Protein AF-A0A4R1IAF5-F1 (afdb_monomer_lite)

pLDDT: mean 90.82, std 8.0, range [56.94, 97.94]

Sequence (100 aa):
MVAVEFVRRHMQGSVPLARVFWWDMLLVGTLINLVAGGAALAAHVAGAPFWLAALIFLLPLPLNLLLILSVWRSTGKEAGGWSALARAASLVWLALMFVV

Structure (mmCIF, N/CA/C/O backbone):
data_AF-A0A4R1IAF5-F1
#
_entry.id   AF-A0A4R1IAF5-F1
#
loop_
_atom_site.group_PDB
_atom_site.id
_atom_site.type_symbol
_atom_site.label_atom_id
_atom_site.label_alt_id
_atom_site.label_comp_id
_atom_site.label_asym_id
_atom_site.label_entity_id
_atom_site.label_seq_id
_atom_site.pdbx_PDB_ins_code
_atom_site.Cartn_x
_atom_site.Cartn_y
_atom_site.Cartn_z
_atom_site.occupancy
_atom_site.B_iso_or_equiv
_atom_site.auth_seq_id
_atom_site.auth_comp_id
_atom_site.auth_asym_id
_atom_site.auth_atom_id
_atom_site.pdbx_PDB_model_num
ATOM 1 N N . MET A 1 1 ? -11.472 -19.231 -4.970 1.00 56.94 1 MET A N 1
ATOM 2 C CA . MET A 1 1 ? -12.318 -19.107 -3.757 1.00 56.94 1 MET A CA 1
ATOM 3 C C . MET A 1 1 ? -11.666 -18.281 -2.643 1.00 56.94 1 MET A C 1
ATOM 5 O O . MET A 1 1 ? -12.358 -17.448 -2.081 1.00 56.94 1 MET A O 1
ATOM 9 N N . VAL A 1 2 ? -10.357 -18.413 -2.373 1.00 68.19 2 VAL A N 1
ATOM 10 C CA . VAL A 1 2 ? -9.667 -17.675 -1.285 1.00 68.19 2 VAL A CA 1
ATOM 11 C C . VAL A 1 2 ? -9.684 -16.144 -1.456 1.00 68.19 2 VAL A C 1
ATOM 13 O O . VAL A 1 2 ? -10.000 -15.435 -0.509 1.00 68.19 2 VAL A O 1
ATOM 16 N N . ALA A 1 3 ? -9.422 -15.623 -2.662 1.00 71.06 3 ALA A N 1
ATOM 17 C CA . ALA A 1 3 ? -9.376 -14.173 -2.904 1.00 71.06 3 ALA A CA 1
ATOM 18 C C . ALA A 1 3 ? -10.739 -13.480 -2.712 1.00 71.06 3 ALA A C 1
ATOM 20 O O . ALA A 1 3 ? -10.824 -12.432 -2.082 1.00 71.06 3 ALA A O 1
ATOM 21 N N . VAL A 1 4 ? -11.824 -14.088 -3.201 1.00 76.50 4 VAL A N 1
ATOM 22 C CA . VAL A 1 4 ? -13.185 -13.542 -3.050 1.00 76.50 4 VAL A CA 1
ATOM 23 C C . VAL A 1 4 ? -13.601 -13.510 -1.579 1.00 76.50 4 VAL A C 1
ATOM 25 O O . VAL A 1 4 ? -14.204 -12.538 -1.132 1.00 76.50 4 VAL A O 1
ATOM 28 N N . GLU A 1 5 ? -13.246 -14.543 -0.813 1.00 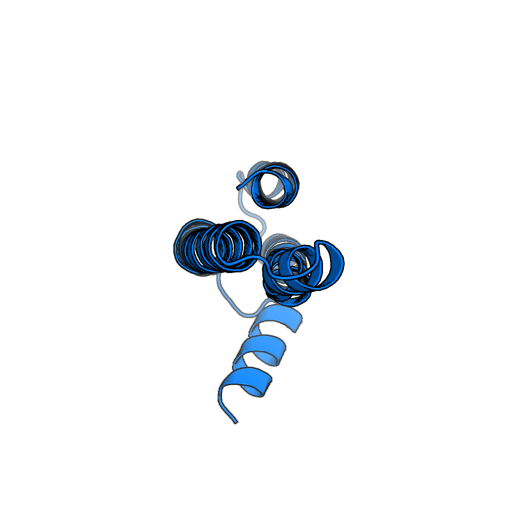77.25 5 GLU A N 1
ATOM 29 C CA . GLU A 1 5 ? -13.515 -14.599 0.624 1.00 77.25 5 GLU A CA 1
ATOM 30 C C . GLU A 1 5 ? -12.683 -13.568 1.402 1.00 77.25 5 GLU A C 1
ATOM 32 O O . GLU A 1 5 ? -13.201 -12.902 2.299 1.00 77.25 5 GLU A O 1
ATOM 37 N N . PHE A 1 6 ? -11.421 -13.364 1.015 1.00 80.19 6 PHE A N 1
ATOM 38 C CA . PHE A 1 6 ? -10.574 -12.308 1.571 1.00 80.19 6 PHE A CA 1
ATOM 39 C C . PHE A 1 6 ? -11.190 -10.919 1.356 1.00 80.19 6 PHE A C 1
ATOM 41 O O . PHE A 1 6 ? -11.362 -10.172 2.325 1.00 80.19 6 PHE A O 1
ATOM 48 N N . VAL A 1 7 ? -11.591 -10.605 0.116 1.00 81.81 7 VAL A N 1
ATOM 49 C CA . VAL A 1 7 ? -12.2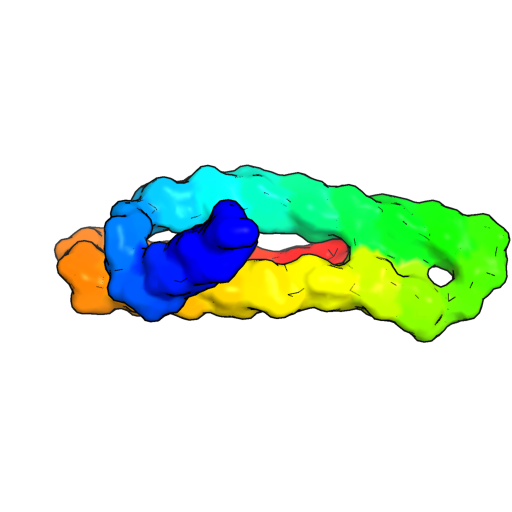59 -9.339 -0.230 1.00 81.81 7 VAL A CA 1
ATOM 50 C C . VAL A 1 7 ? -13.556 -9.191 0.557 1.00 81.81 7 VAL A C 1
ATOM 52 O O . VAL A 1 7 ? -13.797 -8.135 1.133 1.00 81.81 7 VAL A O 1
ATOM 55 N N . ARG A 1 8 ? -14.378 -10.245 0.634 1.00 84.00 8 ARG A N 1
ATOM 56 C CA . ARG A 1 8 ? -15.654 -10.229 1.361 1.00 84.00 8 ARG A CA 1
ATOM 57 C C . ARG A 1 8 ? -15.460 -9.892 2.840 1.00 84.00 8 ARG A C 1
ATOM 59 O O . ARG A 1 8 ? -16.139 -8.995 3.334 1.00 84.00 8 ARG A O 1
ATOM 66 N N . ARG A 1 9 ? -14.527 -10.554 3.531 1.00 79.94 9 ARG A N 1
ATOM 67 C CA . ARG A 1 9 ? -14.248 -10.313 4.962 1.00 79.94 9 ARG A CA 1
ATOM 68 C C . ARG A 1 9 ? -13.765 -8.888 5.231 1.00 79.94 9 ARG A C 1
ATOM 70 O O . ARG A 1 9 ? -14.258 -8.233 6.149 1.00 79.94 9 ARG A O 1
ATOM 77 N N . HIS A 1 10 ? -12.858 -8.386 4.395 1.00 84.56 10 HIS A N 1
ATOM 78 C CA . HIS A 1 10 ? -12.350 -7.013 4.484 1.00 84.56 10 HIS A CA 1
ATOM 79 C C . HIS A 1 10 ? -13.449 -5.986 4.183 1.00 84.56 10 HIS A C 1
ATOM 81 O O . HIS A 1 10 ? -13.647 -5.020 4.918 1.00 84.56 10 HIS A O 1
ATOM 87 N N . MET A 1 11 ? -14.260 -6.241 3.155 1.00 81.81 11 MET A N 1
ATOM 88 C CA . MET A 1 11 ? -15.398 -5.394 2.805 1.00 81.81 11 MET A CA 1
ATOM 89 C C . MET A 1 11 ? -16.477 -5.382 3.891 1.00 81.81 11 MET A C 1
ATOM 91 O O . MET A 1 11 ? -17.130 -4.359 4.071 1.00 81.81 11 MET A O 1
ATOM 95 N N . GLN A 1 12 ? -16.660 -6.470 4.635 1.00 84.75 12 GLN A N 1
ATOM 96 C CA . GLN A 1 12 ? -17.604 -6.532 5.750 1.00 84.75 12 GLN A CA 1
ATOM 97 C C . GLN A 1 12 ? -17.053 -5.902 7.036 1.00 84.75 12 GLN A C 1
ATOM 99 O O . GLN A 1 12 ? -17.823 -5.727 7.980 1.00 84.75 12 GLN A O 1
ATOM 104 N N . GLY A 1 13 ? -15.761 -5.559 7.111 1.00 80.81 13 GLY A N 1
ATOM 105 C CA . GLY A 1 13 ? -15.126 -5.077 8.343 1.00 80.81 13 GLY A CA 1
ATOM 106 C C . GLY A 1 13 ? -15.182 -6.107 9.476 1.00 80.81 13 GLY A C 1
ATOM 107 O O . GLY A 1 13 ? -15.292 -5.734 10.637 1.00 80.81 13 GLY A O 1
ATOM 108 N N . SER A 1 14 ? -15.212 -7.403 9.149 1.00 83.62 14 SER A N 1
ATOM 109 C CA . SER A 1 14 ? -15.271 -8.493 10.136 1.00 83.62 14 SER A CA 1
ATOM 110 C C . SER A 1 14 ? -13.891 -8.878 10.679 1.00 83.62 14 SER A C 1
ATOM 112 O O . SER A 1 14 ? -13.779 -9.808 11.474 1.00 83.62 14 SER A O 1
ATOM 114 N N . VAL A 1 15 ? -12.833 -8.226 10.196 1.00 85.81 15 VAL A N 1
ATOM 115 C CA . VAL A 1 15 ? -11.449 -8.472 10.602 1.00 85.81 15 VAL A CA 1
ATOM 116 C C . VAL A 1 15 ? -11.063 -7.438 11.670 1.00 85.81 15 VAL A C 1
ATOM 118 O O . VAL A 1 15 ? -11.301 -6.247 11.442 1.00 85.81 15 VAL A O 1
ATOM 121 N N . PRO A 1 16 ? -10.465 -7.857 12.805 1.00 89.81 16 PRO A N 1
ATOM 122 C CA . PRO A 1 16 ? -10.066 -6.941 13.871 1.00 89.81 16 PRO A CA 1
ATOM 123 C C . PRO A 1 16 ? -9.152 -5.831 13.364 1.00 89.81 16 PRO A C 1
ATOM 125 O O . PRO A 1 16 ? -8.244 -6.095 12.565 1.00 89.81 16 PRO A O 1
ATOM 128 N N . LEU A 1 17 ? -9.345 -4.608 13.861 1.00 89.56 17 LEU A N 1
ATOM 129 C CA . LEU A 1 17 ? -8.622 -3.432 13.375 1.00 89.56 17 LEU A CA 1
ATOM 130 C C . LEU A 1 17 ? -7.099 -3.616 13.449 1.00 89.56 17 LEU A C 1
ATOM 132 O O . LEU A 1 17 ? -6.391 -3.321 12.489 1.00 89.56 17 LEU A O 1
ATOM 136 N N . ALA A 1 18 ? -6.603 -4.152 14.567 1.00 90.19 18 ALA A N 1
ATOM 137 C CA . ALA A 1 18 ? -5.177 -4.403 14.763 1.00 90.19 18 ALA A CA 1
ATOM 138 C C . ALA A 1 18 ? -4.607 -5.367 13.712 1.00 90.19 18 ALA A C 1
ATOM 140 O O . ALA A 1 18 ? -3.505 -5.154 13.215 1.00 90.19 18 ALA A O 1
ATOM 141 N N . ARG A 1 19 ? -5.363 -6.402 13.334 1.00 91.75 19 ARG A N 1
ATOM 142 C CA . ARG A 1 19 ? -4.916 -7.382 12.341 1.00 91.75 19 ARG A CA 1
ATOM 143 C C . ARG A 1 19 ? -4.847 -6.768 10.946 1.00 91.75 19 ARG A C 1
ATOM 145 O O . ARG A 1 19 ? -3.811 -6.891 10.302 1.00 91.75 19 ARG A O 1
ATOM 152 N N . VAL A 1 20 ? -5.907 -6.074 10.523 1.00 92.38 20 VAL A N 1
ATOM 153 C CA . VAL A 1 20 ? -5.936 -5.415 9.206 1.00 92.38 20 VAL A CA 1
ATOM 154 C C . VAL A 1 20 ? -4.810 -4.392 9.104 1.00 92.38 20 VAL A C 1
ATOM 156 O O . VAL A 1 20 ? -4.083 -4.367 8.119 1.00 92.38 20 VAL A O 1
ATOM 159 N N . PHE A 1 21 ? -4.648 -3.557 10.131 1.00 93.62 21 PHE A N 1
ATOM 160 C CA . PHE A 1 21 ? -3.678 -2.470 10.106 1.00 93.62 21 PHE A CA 1
ATOM 161 C C . PHE A 1 21 ? -2.229 -2.978 10.133 1.00 93.62 21 PHE A C 1
ATOM 163 O O . PHE A 1 21 ? -1.431 -2.613 9.275 1.00 93.62 21 PHE A O 1
ATOM 170 N N . TRP A 1 22 ? -1.871 -3.841 11.087 1.00 94.06 22 TRP A N 1
ATOM 171 C CA . TRP A 1 22 ? -0.478 -4.268 11.244 1.00 94.06 22 TRP A CA 1
ATOM 172 C C . TRP A 1 22 ? -0.068 -5.339 10.239 1.00 94.06 22 TRP A C 1
ATOM 174 O O . TRP A 1 22 ? 1.004 -5.248 9.643 1.00 94.06 22 TRP A O 1
ATOM 184 N N . TRP A 1 23 ? -0.904 -6.360 10.058 1.00 93.50 23 TRP A N 1
ATOM 185 C CA . TRP A 1 23 ? -0.537 -7.517 9.252 1.00 93.50 23 TRP A CA 1
ATOM 186 C C . TRP A 1 23 ? -0.882 -7.306 7.783 1.00 93.50 23 TRP A C 1
ATOM 188 O O . TRP A 1 23 ? 0.006 -7.311 6.933 1.00 93.50 23 TRP A O 1
ATOM 198 N N . ASP A 1 24 ? -2.162 -7.093 7.479 1.00 92.62 24 ASP A N 1
ATOM 199 C CA . ASP A 1 24 ? -2.616 -7.065 6.087 1.00 92.62 24 ASP A CA 1
ATOM 200 C C . ASP A 1 24 ? -2.126 -5.798 5.366 1.00 92.62 24 ASP A C 1
ATOM 202 O O . ASP A 1 24 ? -1.717 -5.848 4.207 1.00 92.62 24 ASP A O 1
ATOM 206 N N . MET A 1 25 ? -2.106 -4.666 6.070 1.00 94.12 25 MET A N 1
ATOM 207 C CA . MET A 1 25 ? -1.749 -3.373 5.507 1.00 94.12 25 MET A CA 1
ATOM 208 C C . MET A 1 25 ? -0.257 -3.047 5.618 1.00 94.12 25 MET A C 1
ATOM 210 O O . MET A 1 25 ? 0.416 -2.949 4.591 1.00 94.12 25 MET A O 1
ATOM 214 N N . LEU A 1 26 ? 0.284 -2.899 6.831 1.00 95.06 26 LEU A N 1
ATOM 215 C CA . LEU A 1 26 ? 1.675 -2.464 6.996 1.00 95.06 26 LEU A CA 1
ATOM 216 C C . LEU A 1 26 ? 2.702 -3.519 6.581 1.00 95.06 26 LEU A C 1
ATOM 218 O O . LEU A 1 26 ? 3.724 -3.149 6.010 1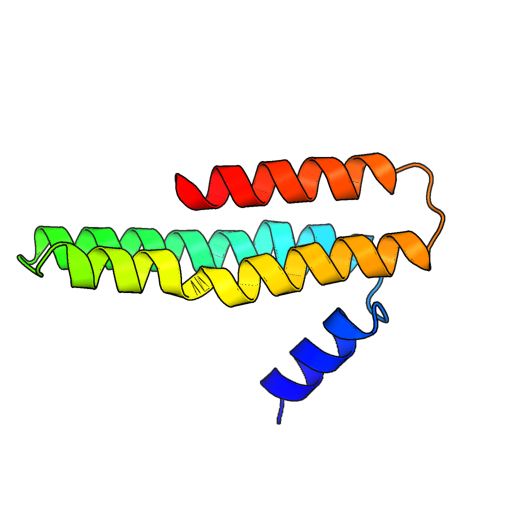.00 95.06 26 LEU A O 1
ATOM 222 N N . LEU A 1 27 ? 2.460 -4.805 6.839 1.00 96.00 27 LEU A N 1
ATOM 223 C CA . LEU A 1 27 ? 3.407 -5.855 6.464 1.00 96.00 27 LEU A CA 1
ATOM 224 C C . LEU A 1 27 ? 3.153 -6.374 5.044 1.00 96.00 27 LEU A C 1
ATOM 226 O O . LEU A 1 27 ? 3.997 -6.209 4.163 1.00 96.00 27 LEU A O 1
ATOM 230 N N . VAL A 1 28 ? 1.994 -6.998 4.815 1.00 94.50 28 VAL A N 1
ATOM 231 C CA . VAL A 1 28 ? 1.689 -7.672 3.543 1.00 94.50 28 VAL A CA 1
ATOM 232 C C . VAL A 1 28 ? 1.538 -6.659 2.409 1.00 94.50 28 VAL A C 1
ATOM 234 O O . VAL A 1 28 ? 2.160 -6.829 1.361 1.00 94.50 28 VAL A O 1
ATOM 237 N N . GLY A 1 29 ? 0.774 -5.585 2.623 1.00 94.12 29 GLY A N 1
ATOM 238 C CA . GLY A 1 29 ? 0.612 -4.518 1.638 1.00 94.12 29 GLY A CA 1
ATOM 239 C C . GLY A 1 29 ? 1.950 -3.899 1.232 1.00 94.12 29 GLY A C 1
ATOM 240 O O . GLY A 1 29 ? 2.245 -3.808 0.043 1.00 94.12 29 GLY A O 1
ATOM 241 N N . THR A 1 30 ? 2.801 -3.533 2.193 1.00 95.88 30 THR A N 1
ATOM 242 C CA . THR A 1 30 ? 4.116 -2.941 1.889 1.00 95.88 30 THR A CA 1
ATOM 243 C C . THR A 1 30 ? 5.019 -3.912 1.131 1.00 95.88 30 THR A C 1
ATOM 245 O O . THR A 1 30 ? 5.651 -3.510 0.159 1.00 95.88 30 THR A O 1
ATOM 248 N N . LEU A 1 31 ? 5.050 -5.195 1.510 1.00 97.00 31 LEU A N 1
ATOM 249 C CA . LEU A 1 31 ? 5.840 -6.200 0.793 1.00 97.00 31 LEU A CA 1
ATOM 250 C C . LEU A 1 31 ? 5.389 -6.338 -0.668 1.00 97.00 31 LEU A C 1
ATOM 252 O O . LEU A 1 31 ? 6.224 -6.431 -1.564 1.00 97.00 31 LEU A O 1
ATOM 256 N N . ILE A 1 32 ? 4.078 -6.310 -0.918 1.00 96.25 32 ILE A N 1
ATOM 257 C CA . ILE A 1 32 ? 3.525 -6.370 -2.276 1.00 96.25 32 ILE A CA 1
ATOM 258 C C . ILE A 1 32 ? 3.901 -5.119 -3.079 1.00 96.25 32 ILE A C 1
ATOM 260 O O . ILE A 1 32 ? 4.312 -5.258 -4.230 1.00 96.25 32 ILE A O 1
ATOM 264 N N . ASN A 1 33 ? 3.803 -3.922 -2.490 1.00 96.44 33 ASN A N 1
ATOM 265 C CA . ASN A 1 33 ? 4.208 -2.683 -3.165 1.00 96.44 33 ASN A CA 1
ATOM 266 C C . ASN A 1 33 ? 5.715 -2.685 -3.470 1.00 96.44 33 ASN A C 1
ATOM 268 O O . ASN A 1 33 ? 6.086 -2.404 -4.600 1.00 96.44 33 ASN A O 1
ATOM 272 N N . LEU A 1 34 ? 6.572 -3.130 -2.543 1.00 97.50 34 LEU A N 1
ATOM 273 C CA . LEU A 1 34 ? 8.017 -3.265 -2.785 1.00 97.50 34 LEU A CA 1
ATOM 274 C C . LEU A 1 34 ? 8.337 -4.224 -3.939 1.00 97.50 34 LEU A C 1
ATOM 276 O O . LEU A 1 34 ? 9.187 -3.929 -4.778 1.00 97.50 34 LEU A O 1
ATOM 280 N N . VAL A 1 35 ? 7.657 -5.372 -4.000 1.00 97.94 35 VAL A N 1
ATOM 281 C CA . VAL A 1 35 ? 7.832 -6.329 -5.102 1.00 97.94 35 VAL A CA 1
ATOM 282 C C . VAL A 1 35 ? 7.365 -5.720 -6.425 1.00 97.94 35 VAL A C 1
ATOM 284 O O . VAL A 1 35 ? 8.053 -5.867 -7.433 1.00 97.94 35 VAL A O 1
ATOM 287 N N . ALA A 1 36 ? 6.230 -5.017 -6.435 1.00 96.88 36 ALA A N 1
ATOM 288 C CA . ALA A 1 36 ? 5.707 -4.364 -7.632 1.00 96.88 36 ALA A CA 1
ATOM 289 C C . ALA A 1 36 ? 6.598 -3.205 -8.105 1.00 96.88 36 ALA A C 1
ATOM 291 O O . ALA A 1 36 ? 6.917 -3.142 -9.290 1.00 96.88 36 ALA A O 1
ATOM 292 N N . GLY A 1 37 ? 7.056 -2.340 -7.198 1.00 96.75 37 GLY A N 1
ATOM 293 C CA . GLY A 1 37 ? 7.983 -1.245 -7.488 1.00 96.75 37 GLY A CA 1
ATOM 294 C C . GLY A 1 37 ? 9.324 -1.760 -8.005 1.00 96.75 37 GLY A C 1
ATOM 295 O O . GLY A 1 37 ? 9.794 -1.331 -9.060 1.00 96.75 37 GLY A O 1
ATOM 296 N N . GLY A 1 38 ? 9.885 -2.779 -7.349 1.00 97.56 38 GLY A N 1
ATOM 297 C CA . GLY A 1 38 ? 11.091 -3.462 -7.816 1.00 97.56 38 GLY A CA 1
ATOM 298 C C . GLY A 1 38 ? 10.918 -4.096 -9.200 1.00 97.56 38 GLY A C 1
ATOM 299 O O . GLY A 1 38 ? 11.791 -3.952 -10.056 1.00 97.56 38 GLY A O 1
ATOM 300 N N . ALA A 1 39 ? 9.780 -4.745 -9.459 1.00 97.62 39 ALA A N 1
ATOM 301 C CA . ALA A 1 39 ? 9.468 -5.324 -10.765 1.00 97.62 39 ALA A CA 1
ATOM 302 C C . ALA A 1 39 ? 9.270 -4.253 -11.851 1.00 97.62 39 ALA A C 1
ATOM 304 O O . ALA A 1 39 ? 9.748 -4.427 -12.972 1.00 97.62 39 ALA A O 1
ATOM 305 N N . ALA A 1 40 ? 8.610 -3.139 -11.528 1.00 97.19 40 ALA A N 1
ATOM 306 C CA . ALA A 1 40 ? 8.425 -2.010 -12.433 1.00 97.19 40 ALA A CA 1
ATOM 307 C C . ALA A 1 40 ? 9.770 -1.379 -12.813 1.00 97.19 40 ALA A C 1
ATOM 309 O O . ALA A 1 40 ? 10.033 -1.145 -13.996 1.00 97.19 40 ALA A O 1
ATOM 310 N N . LEU A 1 41 ? 10.648 -1.172 -11.827 1.00 96.69 41 LEU A N 1
ATOM 311 C CA . LEU A 1 41 ? 11.996 -0.660 -12.047 1.00 96.69 41 LEU A CA 1
ATOM 312 C C . LEU A 1 41 ? 12.829 -1.632 -12.888 1.00 96.69 41 LEU A C 1
ATOM 314 O O . LEU A 1 41 ? 13.447 -1.217 -13.867 1.00 96.69 41 LEU A O 1
ATOM 318 N N . ALA A 1 42 ? 12.806 -2.926 -12.557 1.00 97.69 42 ALA A N 1
ATOM 319 C CA . ALA A 1 42 ? 13.511 -3.954 -13.318 1.00 97.69 42 ALA A CA 1
ATOM 320 C C . ALA A 1 42 ? 13.033 -4.011 -14.777 1.00 97.69 42 ALA A C 1
ATOM 322 O O . ALA A 1 42 ? 13.857 -4.067 -15.689 1.00 97.69 42 ALA A O 1
ATOM 323 N N . ALA A 1 43 ? 11.719 -3.932 -15.011 1.00 97.12 43 ALA A N 1
ATOM 324 C CA . ALA A 1 43 ? 11.151 -3.875 -16.354 1.00 97.12 43 ALA A CA 1
ATOM 325 C C . ALA A 1 43 ? 11.634 -2.630 -17.111 1.00 97.12 43 ALA A C 1
ATOM 327 O O . ALA A 1 43 ? 12.056 -2.739 -18.262 1.00 97.12 43 ALA A O 1
ATOM 328 N N . HIS A 1 44 ? 11.621 -1.459 -16.469 1.00 96.31 44 HIS A N 1
ATOM 329 C CA . HIS A 1 44 ? 12.074 -0.222 -17.100 1.00 96.31 44 HIS A CA 1
ATOM 330 C C . HIS A 1 44 ? 13.563 -0.270 -17.473 1.00 96.31 44 HIS A C 1
ATOM 332 O O . HIS A 1 44 ? 13.921 0.063 -18.601 1.00 96.31 44 HIS A O 1
ATOM 338 N N . VAL A 1 45 ? 14.422 -0.758 -16.569 1.00 97.25 45 VAL A N 1
ATOM 339 C CA . VAL A 1 45 ? 15.864 -0.934 -16.826 1.00 97.25 45 VAL A CA 1
ATOM 340 C C . VAL A 1 45 ? 16.119 -1.967 -17.928 1.00 97.25 45 VAL A C 1
ATOM 342 O O . VAL A 1 45 ? 17.040 -1.798 -18.722 1.00 97.25 45 VAL A O 1
ATOM 345 N N . ALA A 1 46 ? 15.276 -2.996 -18.040 1.00 97.38 46 ALA A N 1
ATOM 346 C CA . ALA A 1 46 ? 15.320 -3.967 -19.134 1.00 97.38 46 ALA A CA 1
ATOM 347 C C . ALA A 1 46 ? 14.837 -3.403 -20.491 1.00 97.38 46 ALA A C 1
ATOM 349 O O . ALA A 1 46 ? 14.783 -4.140 -21.475 1.00 97.38 46 ALA A O 1
ATOM 350 N N . GLY A 1 47 ? 14.483 -2.114 -20.563 1.00 97.06 47 GLY A N 1
ATOM 351 C CA . GLY A 1 47 ? 14.047 -1.444 -21.789 1.00 97.06 47 GLY A CA 1
ATOM 352 C C . GLY A 1 47 ? 12.546 -1.546 -22.063 1.00 97.06 47 GLY A C 1
ATOM 353 O O . GLY A 1 47 ? 12.104 -1.209 -23.162 1.00 97.06 47 GLY A O 1
ATOM 354 N N . ALA A 1 48 ? 11.743 -1.996 -21.091 1.00 96.88 48 ALA A N 1
ATOM 355 C CA . ALA A 1 48 ? 10.294 -1.975 -21.232 1.00 96.88 48 ALA A CA 1
ATOM 356 C C . ALA A 1 48 ? 9.780 -0.529 -21.356 1.00 96.88 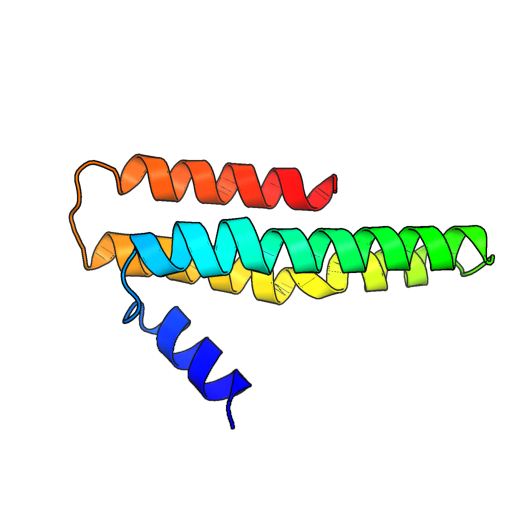48 ALA A C 1
ATOM 358 O O . ALA A 1 48 ? 10.307 0.389 -20.712 1.00 96.88 48 ALA A O 1
ATOM 359 N N . PRO A 1 49 ? 8.714 -0.306 -22.143 1.00 96.62 49 PRO A N 1
ATOM 360 C CA . PRO A 1 49 ? 8.142 1.020 -22.279 1.00 96.62 49 PRO A CA 1
ATOM 361 C C . PRO A 1 49 ? 7.580 1.506 -20.939 1.00 96.62 49 PRO A C 1
ATOM 363 O O . PRO A 1 49 ? 7.035 0.729 -20.152 1.00 96.62 49 PRO A O 1
ATOM 366 N N . PHE A 1 50 ? 7.667 2.816 -20.703 1.00 95.19 50 PHE A N 1
ATOM 367 C CA . PHE A 1 50 ? 7.275 3.439 -19.435 1.00 95.19 50 PHE A CA 1
ATOM 368 C C . PHE A 1 50 ? 5.848 3.077 -18.992 1.00 95.19 50 PHE A C 1
ATOM 370 O O . PHE A 1 50 ? 5.624 2.797 -17.819 1.00 95.19 50 PHE A O 1
ATOM 377 N N . TRP A 1 51 ? 4.889 3.015 -19.924 1.00 96.62 51 TRP A N 1
ATOM 378 C CA . TRP A 1 51 ? 3.504 2.658 -19.604 1.00 96.62 51 TRP A CA 1
ATOM 379 C C . TRP A 1 51 ? 3.379 1.251 -19.005 1.00 96.62 51 TRP A C 1
ATOM 381 O O . TRP A 1 51 ? 2.537 1.035 -18.139 1.00 96.62 51 TRP A O 1
ATOM 391 N N . LEU A 1 52 ? 4.228 0.302 -19.414 1.00 96.12 52 LEU A N 1
ATOM 392 C CA . LEU A 1 52 ? 4.205 -1.058 -18.882 1.00 96.12 52 LEU A CA 1
ATOM 393 C C . LEU A 1 52 ? 4.781 -1.098 -17.464 1.00 96.12 52 LEU A C 1
ATOM 395 O O . LEU A 1 52 ? 4.179 -1.703 -16.582 1.00 96.12 52 LEU A O 1
ATOM 399 N N . ALA A 1 53 ? 5.896 -0.401 -17.226 1.00 96.50 53 ALA A N 1
ATOM 400 C CA . ALA A 1 53 ? 6.442 -0.235 -15.880 1.00 96.50 53 ALA A CA 1
ATOM 401 C C . ALA A 1 53 ? 5.422 0.443 -14.945 1.00 96.50 53 ALA A C 1
ATOM 403 O O . ALA A 1 53 ? 5.200 -0.028 -13.833 1.00 96.50 53 ALA A O 1
ATOM 404 N N . ALA A 1 54 ? 4.723 1.476 -15.426 1.00 95.94 54 ALA A N 1
ATOM 405 C CA . ALA A 1 54 ? 3.661 2.144 -14.679 1.00 95.94 54 ALA A CA 1
ATOM 406 C C . ALA A 1 54 ? 2.478 1.210 -14.362 1.00 95.94 54 ALA A C 1
ATOM 408 O O . ALA A 1 54 ? 1.954 1.248 -13.252 1.00 95.94 54 ALA A O 1
ATOM 409 N N . LEU A 1 55 ? 2.068 0.336 -15.289 1.00 96.88 55 LEU A N 1
ATOM 410 C CA . LEU A 1 55 ? 1.018 -0.655 -15.019 1.00 96.88 55 LEU A CA 1
ATOM 411 C C . LEU A 1 55 ? 1.439 -1.677 -13.958 1.00 96.88 55 LEU A C 1
ATOM 413 O O . LEU A 1 55 ? 0.625 -2.025 -13.107 1.00 96.88 55 LEU A O 1
ATOM 417 N N . ILE A 1 56 ? 2.694 -2.138 -13.987 1.00 96.75 56 ILE A N 1
ATOM 418 C CA . ILE A 1 56 ? 3.237 -3.049 -12.967 1.00 96.75 56 ILE A CA 1
ATOM 419 C C . ILE A 1 56 ? 3.249 -2.354 -11.601 1.00 96.75 56 ILE A C 1
ATOM 421 O O . ILE A 1 56 ? 2.785 -2.928 -10.619 1.00 96.75 56 ILE A O 1
ATOM 425 N N . PHE A 1 57 ? 3.709 -1.103 -11.561 1.00 95.25 57 PHE A N 1
ATOM 426 C CA . PHE A 1 57 ? 3.737 -0.280 -10.355 1.00 95.25 57 PHE A CA 1
ATOM 427 C C . PHE A 1 57 ? 2.339 -0.054 -9.764 1.00 95.25 57 PHE A C 1
ATOM 429 O O . PHE A 1 57 ? 2.144 -0.155 -8.559 1.00 95.25 57 PHE A O 1
ATOM 436 N N . LEU A 1 58 ? 1.338 0.206 -10.611 1.00 95.88 58 LEU A N 1
ATOM 437 C CA . LEU A 1 58 ? -0.042 0.465 -10.187 1.00 95.88 58 LEU A CA 1
ATOM 438 C C . LEU A 1 58 ? -0.856 -0.811 -9.924 1.00 95.88 58 LEU A C 1
ATOM 440 O O . LEU A 1 58 ? -1.992 -0.726 -9.453 1.00 95.88 58 LEU A O 1
ATOM 444 N N . LEU A 1 59 ? -0.303 -1.995 -10.191 1.00 95.19 59 LEU A N 1
ATOM 445 C CA . LEU A 1 59 ? -0.993 -3.272 -10.009 1.00 95.19 59 LEU A CA 1
ATOM 446 C C . LEU A 1 59 ? -1.488 -3.517 -8.566 1.00 95.19 59 LEU A C 1
ATOM 448 O O . LEU A 1 59 ? -2.597 -4.035 -8.416 1.00 95.19 59 LEU A O 1
ATOM 452 N N . PRO A 1 60 ? -0.757 -3.137 -7.497 1.00 94.69 60 PRO A N 1
ATOM 453 C CA . PRO A 1 60 ? -1.228 -3.269 -6.116 1.00 94.69 60 PRO A CA 1
ATOM 454 C C . PRO A 1 60 ? -2.334 -2.283 -5.727 1.00 94.69 60 PRO A C 1
ATOM 456 O O . PRO A 1 60 ? -2.946 -2.450 -4.670 1.00 94.69 60 PRO A O 1
ATOM 459 N N . LEU A 1 61 ? -2.628 -1.265 -6.545 1.00 94.69 61 LEU A N 1
ATOM 460 C CA . LEU A 1 61 ? -3.561 -0.194 -6.187 1.00 94.69 61 LEU A CA 1
ATOM 461 C C . LEU A 1 61 ? -4.946 -0.704 -5.735 1.00 94.69 61 LEU A C 1
ATOM 463 O O . LEU A 1 61 ? -5.426 -0.241 -4.697 1.00 94.69 61 LEU A O 1
ATOM 467 N N . PRO A 1 62 ? -5.592 -1.681 -6.408 1.00 93.75 62 PRO A N 1
ATOM 468 C CA . PRO A 1 62 ? -6.872 -2.221 -5.949 1.00 93.75 62 PRO A CA 1
ATOM 469 C C . PRO A 1 62 ? -6.790 -2.869 -4.560 1.00 93.75 62 PRO A C 1
ATOM 471 O O . PRO A 1 62 ? -7.726 -2.752 -3.767 1.00 93.75 62 PRO A O 1
ATOM 474 N N . LEU A 1 63 ? -5.666 -3.522 -4.244 1.00 92.75 63 LEU A N 1
ATOM 475 C CA . LEU A 1 63 ? -5.423 -4.101 -2.924 1.00 92.75 63 LEU A CA 1
ATOM 476 C C . LEU A 1 63 ? -5.224 -3.001 -1.874 1.00 92.75 63 L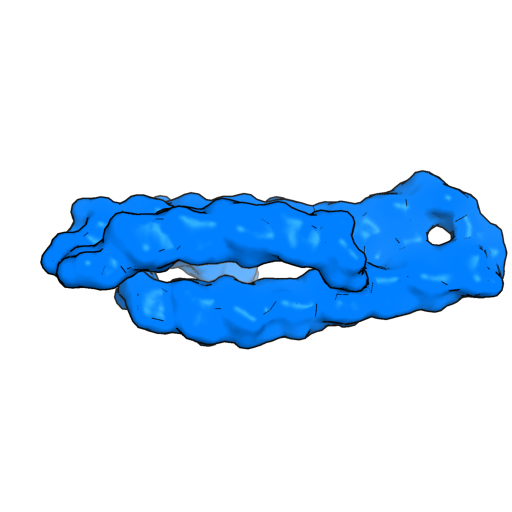EU A C 1
ATOM 478 O O . LEU A 1 63 ? -5.839 -3.065 -0.811 1.00 92.75 63 LEU A O 1
ATOM 482 N N . ASN A 1 64 ? -4.437 -1.968 -2.180 1.00 94.44 64 ASN A N 1
ATOM 483 C CA . ASN A 1 64 ? -4.215 -0.839 -1.274 1.00 94.44 64 ASN A CA 1
ATOM 484 C C . ASN A 1 64 ? -5.549 -0.155 -0.909 1.00 94.44 64 ASN A C 1
ATOM 486 O O . ASN A 1 64 ? -5.812 0.120 0.263 1.00 94.44 64 ASN A O 1
ATOM 490 N N . LEU A 1 65 ? -6.439 0.038 -1.891 1.00 94.56 65 LEU A N 1
ATOM 491 C CA . LEU A 1 65 ? -7.780 0.594 -1.669 1.00 94.56 65 LEU A CA 1
ATOM 492 C C . LEU A 1 65 ? -8.659 -0.320 -0.802 1.00 94.56 65 LEU A C 1
ATOM 494 O O . LEU A 1 65 ? -9.341 0.158 0.108 1.00 94.56 65 LEU A O 1
ATOM 498 N N . LEU A 1 66 ? -8.627 -1.633 -1.044 1.00 93.81 66 LEU A N 1
ATOM 499 C CA . LEU A 1 66 ? -9.340 -2.620 -0.228 1.00 93.81 66 LEU A CA 1
ATOM 500 C C . LEU A 1 66 ? -8.903 -2.565 1.244 1.00 93.81 66 LEU A C 1
ATOM 502 O O . LEU A 1 66 ? -9.756 -2.595 2.133 1.00 93.81 66 LEU A O 1
ATOM 506 N N . LEU A 1 67 ? -7.598 -2.463 1.501 1.00 92.75 67 LEU A N 1
ATOM 507 C CA . LEU A 1 67 ? -7.033 -2.428 2.852 1.00 92.75 67 LEU A CA 1
ATOM 508 C C . LEU A 1 67 ? -7.449 -1.161 3.609 1.00 92.75 67 LEU A C 1
ATOM 510 O O . LEU A 1 67 ? -7.897 -1.257 4.751 1.00 92.75 67 LEU A O 1
ATOM 514 N N . ILE A 1 68 ? -7.423 0.004 2.955 1.00 94.94 68 ILE A N 1
ATOM 515 C CA . ILE A 1 68 ? -7.915 1.263 3.543 1.00 94.94 68 ILE A CA 1
ATOM 516 C C . ILE A 1 68 ? -9.395 1.153 3.893 1.00 94.94 68 ILE A C 1
ATOM 518 O O . ILE A 1 68 ? -9.789 1.435 5.026 1.00 94.94 68 ILE A O 1
ATOM 522 N N . LEU A 1 69 ? -10.224 0.698 2.949 1.00 93.19 69 LEU A N 1
ATOM 523 C CA . LEU A 1 69 ? -11.656 0.525 3.191 1.00 93.19 69 LEU A CA 1
ATOM 524 C C . LEU A 1 69 ? -11.913 -0.447 4.347 1.00 93.19 69 LEU A C 1
ATOM 526 O O . LEU A 1 69 ? -12.817 -0.216 5.152 1.00 93.19 69 LEU A O 1
ATOM 530 N N . SER A 1 70 ? -11.100 -1.496 4.469 1.00 92.62 70 SER A N 1
ATOM 531 C CA . SER A 1 70 ? -11.177 -2.435 5.583 1.00 92.62 70 SER A CA 1
ATOM 532 C C . SER A 1 70 ? -10.821 -1.781 6.917 1.00 92.62 70 SER A C 1
ATOM 534 O O . SER A 1 70 ? -11.587 -1.919 7.865 1.00 92.62 70 SER A O 1
ATOM 536 N N . VAL A 1 71 ? -9.727 -1.012 7.005 1.00 92.69 71 VAL A N 1
ATOM 537 C CA . VAL A 1 71 ? -9.357 -0.260 8.224 1.00 92.69 71 VAL A CA 1
ATOM 538 C C . VAL A 1 71 ? -10.486 0.688 8.637 1.00 92.69 71 VAL A C 1
ATOM 540 O O . VAL A 1 71 ? -10.886 0.750 9.804 1.00 92.69 71 VAL A O 1
ATOM 543 N N . TRP A 1 72 ? -11.058 1.405 7.674 1.00 91.94 72 TRP A N 1
ATOM 544 C CA . TRP A 1 72 ? -12.114 2.386 7.920 1.00 91.94 72 TRP A CA 1
ATOM 545 C C . TRP A 1 72 ? -13.435 1.741 8.349 1.00 91.94 72 TRP A C 1
ATOM 547 O O . TRP A 1 72 ? -14.161 2.306 9.174 1.00 91.94 72 TRP A O 1
ATOM 557 N N . ARG A 1 73 ? -13.731 0.540 7.845 1.00 89.94 73 ARG A N 1
ATOM 558 C CA . ARG A 1 73 ? -14.894 -0.248 8.268 1.00 89.94 73 ARG A CA 1
ATOM 559 C C . ARG A 1 73 ? -14.689 -0.914 9.624 1.00 89.94 73 ARG A C 1
ATOM 561 O O . ARG A 1 73 ? -15.602 -0.852 10.444 1.00 89.94 73 ARG A O 1
ATOM 568 N N . SER A 1 74 ? -13.513 -1.479 9.897 1.00 88.38 74 SER A N 1
ATOM 569 C CA . SER A 1 74 ? -13.195 -2.088 11.197 1.00 88.38 74 SER A CA 1
ATOM 570 C C . SER A 1 74 ? -13.223 -1.055 12.328 1.00 88.38 74 SER A C 1
ATOM 572 O O . SER A 1 74 ? -13.825 -1.305 13.365 1.00 88.38 74 SER A O 1
ATOM 574 N N . THR A 1 75 ? -12.710 0.159 12.099 1.00 87.19 75 THR A N 1
ATOM 575 C CA . THR A 1 75 ? -12.831 1.290 13.052 1.00 87.19 75 THR A CA 1
ATOM 576 C C . THR A 1 75 ? -14.269 1.754 13.302 1.00 87.19 75 THR A C 1
ATOM 578 O O . THR A 1 75 ? -14.542 2.369 14.326 1.00 87.19 75 THR A O 1
ATOM 581 N N . GLY A 1 76 ? -15.203 1.505 12.377 1.00 79.81 76 GLY A N 1
ATOM 582 C CA . GLY A 1 76 ? -16.626 1.800 12.585 1.00 79.81 76 GLY A CA 1
ATOM 583 C C . GLY A 1 76 ? -17.341 0.777 13.473 1.00 79.81 76 GLY A C 1
ATOM 584 O O . GLY A 1 76 ? -18.427 1.063 13.969 1.00 79.81 76 GLY A O 1
ATOM 585 N N . LYS A 1 77 ? -16.746 -0.407 13.665 1.00 80.06 77 LYS A N 1
ATOM 586 C CA . LYS A 1 77 ? -17.300 -1.514 14.460 1.00 80.06 77 LYS A CA 1
ATOM 587 C C . LYS A 1 77 ? -16.585 -1.703 15.795 1.00 80.06 77 LYS A C 1
ATOM 589 O O . LYS A 1 77 ? -17.220 -2.063 16.778 1.00 80.06 77 LYS A O 1
ATOM 594 N N . GLU A 1 78 ? -15.285 -1.433 15.834 1.00 74.19 78 GLU A N 1
ATOM 595 C CA . GLU A 1 78 ? -14.460 -1.441 17.039 1.00 74.19 78 GLU A CA 1
ATOM 596 C C . GLU A 1 78 ? -14.137 0.011 17.417 1.00 74.19 78 GLU A C 1
ATOM 598 O O . GLU A 1 78 ? -13.234 0.629 16.854 1.00 74.19 78 GLU A O 1
ATOM 603 N N . ALA A 1 79 ? -14.886 0.576 18.368 1.00 63.12 79 ALA A N 1
ATOM 604 C CA . ALA A 1 79 ? -14.630 1.916 18.896 1.00 63.12 79 ALA A CA 1
ATOM 605 C C . ALA A 1 79 ? -13.435 1.892 19.870 1.00 63.12 79 ALA A C 1
ATOM 607 O O . ALA A 1 79 ? -13.597 1.915 21.088 1.00 63.12 79 ALA A O 1
ATOM 608 N N . GLY A 1 80 ? -12.219 1.800 19.326 1.00 72.19 80 GLY A N 1
ATOM 609 C CA . GLY A 1 80 ? -10.970 1.885 20.090 1.00 72.19 80 GLY A CA 1
ATOM 610 C C . GLY A 1 80 ? -10.386 3.301 20.104 1.00 72.19 80 GLY A C 1
ATOM 611 O O . GLY A 1 80 ? -10.511 4.031 19.119 1.00 72.19 80 GLY A O 1
ATOM 612 N N . GLY A 1 81 ? -9.673 3.672 21.175 1.00 82.25 81 GLY A N 1
ATOM 613 C CA . GLY A 1 81 ? -9.055 5.003 21.335 1.00 82.25 81 GLY A CA 1
ATOM 614 C C . GLY A 1 81 ? -8.048 5.400 20.242 1.00 82.25 81 GLY A C 1
ATOM 615 O O . GLY A 1 81 ? -7.762 6.579 20.069 1.00 82.25 81 GLY A O 1
ATOM 616 N N . TRP A 1 82 ? -7.552 4.441 19.454 1.00 89.38 82 TRP A N 1
ATOM 617 C CA . TRP A 1 82 ? -6.600 4.671 18.361 1.00 89.38 82 TRP A CA 1
ATOM 618 C C . TRP A 1 82 ? -7.234 4.608 16.957 1.00 89.38 82 TRP A C 1
ATOM 620 O O . TRP A 1 82 ? -6.530 4.693 15.954 1.00 89.38 82 TRP A O 1
ATOM 630 N N . SER A 1 83 ? -8.564 4.508 16.853 1.00 89.38 83 SER A N 1
ATOM 631 C CA . SER A 1 83 ? -9.273 4.360 15.570 1.00 89.38 83 SER A CA 1
ATOM 632 C C . SER A 1 83 ? -9.059 5.539 14.616 1.00 89.38 83 SER A C 1
ATOM 634 O O . SER A 1 83 ? -8.861 5.350 13.416 1.00 89.38 83 SER A O 1
ATOM 636 N N . ALA A 1 84 ? -9.067 6.767 15.143 1.00 89.62 84 ALA A N 1
ATOM 637 C CA . ALA A 1 84 ? -8.803 7.969 14.351 1.00 89.62 84 ALA A CA 1
ATOM 638 C C . ALA A 1 84 ? -7.363 7.982 13.814 1.00 89.62 84 ALA A C 1
ATOM 640 O O . ALA A 1 84 ? -7.142 8.280 12.640 1.00 89.62 84 ALA A O 1
ATOM 641 N N . LEU A 1 85 ? -6.402 7.576 14.652 1.00 92.56 85 LEU A N 1
ATOM 642 C CA . LEU A 1 85 ? -5.003 7.437 14.260 1.00 92.56 85 LEU A CA 1
ATOM 643 C C . LEU A 1 85 ? -4.839 6.373 13.168 1.00 92.56 85 LEU A C 1
ATOM 645 O O . LEU A 1 85 ? -4.170 6.640 12.179 1.00 92.56 85 LEU A O 1
ATOM 649 N N . ALA A 1 86 ? -5.496 5.215 13.293 1.00 92.62 86 ALA A N 1
ATOM 650 C CA . ALA A 1 86 ? -5.457 4.152 12.285 1.00 92.62 86 ALA A CA 1
ATOM 651 C C . ALA A 1 86 ? -5.959 4.632 10.915 1.00 92.62 86 ALA A C 1
ATOM 653 O O . ALA A 1 86 ? -5.337 4.361 9.889 1.00 92.62 86 ALA A O 1
ATOM 654 N N . ARG A 1 87 ? -7.067 5.389 10.893 1.00 92.94 87 ARG A N 1
ATOM 655 C CA . ARG A 1 87 ? -7.611 5.979 9.659 1.00 92.94 87 ARG A CA 1
ATOM 656 C C . ARG A 1 87 ? -6.638 6.973 9.037 1.00 92.94 87 ARG A C 1
ATOM 658 O O . ARG A 1 87 ? -6.345 6.854 7.850 1.00 92.94 87 ARG A O 1
ATOM 665 N N . ALA A 1 88 ? -6.105 7.906 9.825 1.00 95.19 88 ALA A N 1
ATOM 666 C CA . ALA A 1 88 ? -5.141 8.890 9.335 1.00 95.19 88 ALA A CA 1
ATOM 667 C C . ALA A 1 88 ? -3.861 8.217 8.815 1.00 95.19 88 ALA A C 1
ATOM 669 O O . ALA A 1 88 ? -3.453 8.452 7.678 1.00 95.19 88 ALA A O 1
ATOM 670 N N . ALA A 1 89 ? -3.287 7.304 9.601 1.00 94.81 89 ALA A N 1
ATOM 671 C CA . ALA A 1 89 ? -2.119 6.522 9.215 1.00 94.81 89 ALA A CA 1
ATOM 672 C C . ALA A 1 89 ? -2.377 5.703 7.945 1.00 94.81 89 ALA A C 1
ATOM 674 O O . ALA A 1 89 ? -1.472 5.554 7.129 1.00 94.81 89 ALA A O 1
ATOM 675 N N . SER A 1 90 ? -3.611 5.229 7.730 1.00 94.94 90 SER A N 1
ATOM 676 C CA . SER A 1 90 ? -3.928 4.478 6.518 1.00 94.94 90 SER A CA 1
ATOM 677 C C . SER A 1 90 ? -3.869 5.299 5.231 1.00 94.94 90 SER A C 1
ATOM 679 O O . SER A 1 90 ? -3.434 4.796 4.196 1.00 94.94 90 SER A O 1
ATOM 681 N N . LEU A 1 91 ? -4.235 6.580 5.307 1.00 96.31 91 LEU A N 1
ATOM 682 C CA . LEU A 1 91 ? -4.101 7.510 4.188 1.00 96.31 91 LEU A CA 1
ATOM 683 C C . LEU A 1 91 ? -2.635 7.859 3.932 1.00 96.31 91 LEU A C 1
ATOM 685 O O . LEU A 1 91 ? -2.202 7.882 2.782 1.00 96.31 91 LEU A O 1
ATOM 689 N N . VAL A 1 92 ? -1.872 8.092 5.004 1.00 96.81 92 VAL A N 1
ATOM 690 C CA . VAL A 1 92 ? -0.430 8.360 4.910 1.00 96.81 92 VAL A CA 1
ATOM 691 C C . VAL A 1 92 ? 0.288 7.177 4.269 1.00 96.81 92 VAL A C 1
ATOM 693 O O . VAL A 1 92 ? 1.062 7.369 3.339 1.00 96.81 92 VAL A O 1
ATOM 696 N N . TRP A 1 93 ? -0.008 5.953 4.705 1.00 97.31 93 TRP A N 1
ATOM 697 C CA . TRP A 1 93 ? 0.561 4.751 4.104 1.00 97.31 93 TRP A CA 1
ATOM 698 C C . TRP A 1 93 ? 0.230 4.640 2.613 1.00 97.31 93 TRP A C 1
ATOM 700 O O . TRP A 1 93 ? 1.133 4.373 1.830 1.00 97.31 93 TRP A O 1
ATOM 710 N N . LEU A 1 94 ? -1.014 4.909 2.193 1.00 94.88 94 LEU A N 1
ATOM 711 C CA . LEU A 1 94 ? -1.366 4.879 0.768 1.00 94.88 94 LEU A CA 1
ATOM 712 C C . LEU A 1 94 ? -0.533 5.879 -0.032 1.00 94.88 94 LEU A C 1
ATOM 714 O O . LEU A 1 94 ? -0.015 5.528 -1.087 1.00 94.88 94 LEU A O 1
ATOM 718 N N . ALA A 1 95 ? -0.404 7.107 0.470 1.00 95.50 95 ALA A N 1
ATOM 719 C CA . ALA A 1 95 ? 0.408 8.130 -0.176 1.00 95.50 95 ALA A CA 1
ATOM 720 C C . ALA A 1 95 ? 1.876 7.688 -0.293 1.00 95.50 95 ALA A C 1
ATOM 722 O O . ALA A 1 95 ? 2.484 7.872 -1.343 1.00 95.50 95 ALA A O 1
ATOM 723 N N . LEU A 1 96 ? 2.420 7.049 0.748 1.00 95.12 96 LEU A N 1
ATOM 724 C CA . LEU A 1 96 ? 3.775 6.495 0.723 1.00 95.12 96 LEU A CA 1
ATOM 725 C C . LEU A 1 96 ? 3.929 5.368 -0.306 1.00 95.12 96 LEU A C 1
ATOM 727 O O . LEU A 1 96 ? 4.958 5.309 -0.968 1.00 95.12 96 LEU A O 1
ATOM 731 N N . MET A 1 97 ? 2.921 4.513 -0.498 1.00 94.06 97 MET A N 1
ATOM 732 C CA . MET A 1 97 ? 2.984 3.437 -1.499 1.00 94.06 97 MET A CA 1
ATOM 733 C C . MET A 1 97 ? 3.026 3.952 -2.948 1.00 94.06 97 MET A C 1
ATOM 735 O O . MET A 1 97 ? 3.432 3.214 -3.830 1.00 94.06 97 MET A O 1
ATOM 739 N N . PHE A 1 98 ? 2.656 5.210 -3.217 1.00 91.75 98 PHE A N 1
ATOM 740 C CA . PHE A 1 98 ? 2.870 5.823 -4.538 1.00 91.75 98 PHE A CA 1
ATOM 741 C C . PHE A 1 98 ? 4.320 6.273 -4.779 1.00 91.75 98 PHE A C 1
ATOM 743 O O . PHE A 1 98 ? 4.639 6.721 -5.879 1.00 91.75 98 PHE A O 1
ATOM 750 N N . VAL A 1 99 ? 5.181 6.180 -3.765 1.00 91.31 99 VAL A N 1
ATOM 751 C CA . VAL A 1 99 ? 6.603 6.551 -3.834 1.00 91.31 99 VAL A CA 1
ATOM 752 C C . VAL A 1 99 ? 7.518 5.321 -3.800 1.00 91.31 99 VAL A C 1
ATOM 754 O O . VAL 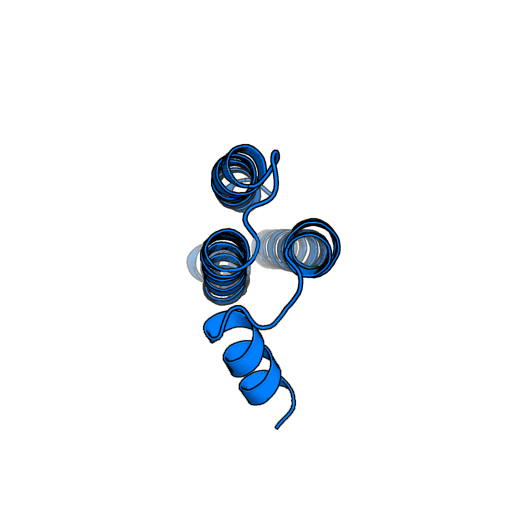A 1 99 ? 8.624 5.385 -4.330 1.00 91.31 99 VAL A O 1
ATOM 757 N N . VAL A 1 100 ? 7.068 4.236 -3.161 1.00 85.06 100 VAL A N 1
ATOM 758 C CA . VAL A 1 100 ? 7.796 2.964 -2.980 1.00 85.06 100 VAL A CA 1
ATOM 759 C C . VAL A 1 100 ? 7.737 2.117 -4.241 1.00 85.06 100 VAL A C 1
ATOM 761 O O . VAL A 1 100 ? 8.816 1.729 -4.740 1.00 85.06 100 VAL A O 1
#

Organism: Ancylobacter aquaticus (NCBI:txid100)

Radius of gyration: 14.96 Å; chains: 1; bounding box: 34×28×44 Å

Secondary structure (DSSP, 8-state):
-HHHHHHHHHHHT-S-HHHIIIIIIIIIIHHHHHHHHHHHHHHHHTT--HHHHHHHHHTTHHHHHHHHHHHHHHHHHS--TTHHHHHHHHHHHHHHHTT-

Foldseek 3Di:
DVVVVVLVCLLQLVDALCCLQVPQAPPVLVVQLVVLLVVLVVCVVVVHDNVVSVCSNCVCVVVLVSSLSSLLNNCVVDVDPCSVVSNVVSVVSSVVSNVD